Protein AF-A0ABD1VWU5-F1 (afdb_monomer_lite)

pLDDT: mean 70.38, std 20.65, range [27.64, 91.94]

Organism: NCBI:txid126358

Secondary structure (DSSP, 8-state):
--HHHHHHHHHHHHHHHHHHHHHHTT-HHHHHHHHHHHHTSTTHHHH--HHHHHHHHHHHHHTT-HHHHHHHHHHHHHTT----HHHHHHHHHHHHHTT-HHHHHHHHHHHHHTTPPPP--EEETTEEE-------------SSHHHHHTTSTTS---

Sequence (158 aa):
MGSSELSIETICFDVLGIIKALRYYKKCDLALNVFEWIRNRPDSDKLVNRSAVAVIISMLGKEGQVSAAASFFHNLHNDGFGIDVYAYTSLITVFASNKRYREAVMVFKKIEEEGCKPTLISINGEGLVADCDGFSTTSVGTSTTWCRRHLVLHGGGG

Foldseek 3Di:
DPPVLVVLVVLLVVLLVVLVVCLVVLVLVVLVVSLVVLCPDPCNLSNNDLVSLLSSLLSCLVVVVLVVSVVSVVVCVVVVRPHALSNLLSNLQSCLLNVVNVVSVVSCVVCVVVVHDRQQWDRDNPHTDRDDDDDDDDDDDDRCCVVVVVVVPPPDDD

Radius of gyration: 17.81 Å; chains: 1; bounding box: 54×35×48 Å

Structure (mmCIF, N/CA/C/O backbone):
data_AF-A0ABD1VWU5-F1
#
_entry.id   AF-A0ABD1VWU5-F1
#
loop_
_atom_site.group_PDB
_atom_site.id
_atom_site.type_symbol
_atom_site.label_atom_id
_atom_site.label_alt_id
_atom_site.label_comp_id
_atom_site.label_asym_id
_atom_site.label_entity_id
_atom_site.label_seq_id
_atom_site.pdbx_PDB_ins_code
_atom_site.Cartn_x
_atom_site.Cartn_y
_atom_site.Cartn_z
_atom_site.occupancy
_atom_site.B_iso_or_equiv
_atom_site.auth_seq_id
_atom_site.auth_comp_id
_atom_site.auth_asym_id
_atom_site.auth_atom_id
_atom_site.pdbx_PDB_model_num
ATOM 1 N N . MET A 1 1 ? 20.532 -10.572 -24.731 1.00 48.84 1 MET A N 1
ATOM 2 C CA . MET A 1 1 ? 19.402 -10.379 -23.797 1.00 48.84 1 MET A CA 1
ATOM 3 C C . MET A 1 1 ? 19.775 -9.700 -22.466 1.00 48.84 1 MET A C 1
ATOM 5 O O . MET A 1 1 ? 18.870 -9.492 -21.685 1.00 48.84 1 MET A O 1
ATOM 9 N N . GLY A 1 2 ? 21.025 -9.276 -22.197 1.00 57.09 2 GLY A N 1
ATOM 10 C CA . GLY A 1 2 ? 21.420 -8.849 -20.835 1.00 57.09 2 GLY A CA 1
ATOM 11 C C . GLY A 1 2 ? 21.375 -7.350 -20.486 1.00 57.09 2 GLY A C 1
ATOM 12 O O . GLY A 1 2 ? 21.323 -7.013 -19.312 1.00 57.09 2 GLY A O 1
ATOM 13 N N . SER A 1 3 ? 21.396 -6.427 -21.450 1.00 59.91 3 SER A N 1
ATOM 14 C CA . SER A 1 3 ? 21.554 -4.986 -21.159 1.00 59.91 3 SER A CA 1
ATOM 15 C C . SER A 1 3 ? 20.243 -4.260 -20.829 1.00 59.91 3 SER A C 1
ATOM 17 O O . SER A 1 3 ? 20.237 -3.350 -20.004 1.00 59.91 3 SER A O 1
ATOM 19 N N . SER A 1 4 ? 19.124 -4.667 -21.432 1.00 61.12 4 SER A N 1
ATOM 20 C CA . SER A 1 4 ? 17.801 -4.089 -21.161 1.00 61.12 4 SER A CA 1
ATOM 21 C C . SER A 1 4 ? 17.212 -4.550 -19.823 1.00 61.12 4 SER A C 1
ATOM 23 O O . SER A 1 4 ? 16.567 -3.756 -19.150 1.00 61.12 4 SER A O 1
ATOM 25 N N . GLU A 1 5 ? 17.465 -5.791 -19.395 1.00 61.22 5 GLU A N 1
ATOM 26 C CA . GLU A 1 5 ? 17.004 -6.302 -18.089 1.00 61.22 5 GLU A CA 1
ATOM 27 C C . GLU A 1 5 ? 17.762 -5.670 -16.917 1.00 61.22 5 GLU A C 1
ATOM 29 O O . GLU A 1 5 ? 17.133 -5.245 -15.951 1.00 61.22 5 GLU A O 1
ATOM 34 N N . LEU A 1 6 ? 19.083 -5.482 -17.046 1.00 60.78 6 LEU A N 1
ATOM 35 C CA . LEU A 1 6 ? 19.889 -4.791 -16.032 1.00 60.78 6 LEU A CA 1
ATOM 36 C C . LEU A 1 6 ? 19.427 -3.333 -15.829 1.00 60.78 6 LEU A C 1
ATOM 38 O O . LEU A 1 6 ? 19.416 -2.815 -14.711 1.00 60.78 6 LEU A O 1
ATOM 42 N N . SER A 1 7 ? 18.996 -2.670 -16.911 1.00 68.19 7 SER A N 1
ATOM 43 C CA . SER A 1 7 ? 18.444 -1.312 -16.842 1.00 68.19 7 SER A CA 1
ATOM 44 C C . SER A 1 7 ? 17.097 -1.272 -16.115 1.00 68.19 7 SER A C 1
ATOM 46 O O . SER A 1 7 ? 16.822 -0.294 -15.426 1.00 68.19 7 SER A O 1
ATOM 48 N N . ILE A 1 8 ? 16.264 -2.305 -16.257 1.00 71.69 8 ILE A N 1
ATOM 49 C CA . ILE A 1 8 ? 14.941 -2.393 -15.623 1.00 71.69 8 ILE A CA 1
ATOM 50 C C . ILE A 1 8 ? 15.083 -2.616 -14.113 1.00 71.69 8 ILE A C 1
ATOM 52 O O . ILE A 1 8 ? 14.462 -1.890 -13.340 1.00 71.69 8 ILE A O 1
ATOM 56 N N . GLU A 1 9 ? 15.946 -3.542 -13.681 1.00 69.62 9 GLU A N 1
ATOM 57 C CA . GLU A 1 9 ? 16.202 -3.768 -12.249 1.00 69.62 9 GLU A CA 1
ATOM 58 C C . GLU A 1 9 ? 16.741 -2.508 -11.561 1.00 69.62 9 GLU A C 1
ATOM 60 O O . GLU A 1 9 ? 16.266 -2.139 -10.486 1.00 69.62 9 GLU A O 1
ATOM 65 N N . THR A 1 10 ? 17.667 -1.796 -12.213 1.00 75.94 10 THR A N 1
ATOM 66 C CA . THR A 1 10 ? 18.203 -0.523 -11.700 1.00 75.94 10 THR A CA 1
ATOM 67 C C . THR A 1 10 ? 17.086 0.510 -11.501 1.00 75.94 10 THR A C 1
ATOM 69 O O . THR A 1 10 ? 16.961 1.084 -10.419 1.00 75.94 10 THR A O 1
ATOM 72 N N . ILE A 1 11 ? 16.195 0.667 -12.491 1.00 78.38 11 ILE A N 1
ATOM 73 C CA . ILE A 1 11 ? 15.048 1.583 -12.402 1.00 78.38 11 ILE A CA 1
ATOM 74 C C . ILE A 1 11 ? 14.104 1.185 -11.253 1.00 78.38 11 ILE A C 1
ATOM 76 O O . ILE A 1 11 ? 13.630 2.062 -10.530 1.00 78.38 11 ILE A O 1
ATOM 80 N N . CYS A 1 12 ? 13.845 -0.109 -11.029 1.00 78.75 12 CYS A N 1
ATOM 81 C CA . CYS A 1 12 ? 13.016 -0.570 -9.909 1.00 78.75 12 CYS A CA 1
ATOM 82 C C . CYS A 1 12 ? 13.582 -0.168 -8.541 1.00 78.75 12 CYS A C 1
ATOM 84 O O . CYS A 1 12 ? 12.816 0.235 -7.658 1.00 78.75 12 CYS A O 1
ATOM 86 N N . PHE A 1 13 ? 14.898 -0.295 -8.344 1.00 82.62 13 PHE A N 1
ATOM 87 C CA . PHE A 1 13 ? 15.548 0.076 -7.085 1.00 82.62 13 PHE A CA 1
ATOM 88 C C . PHE A 1 13 ? 15.517 1.586 -6.855 1.00 82.62 13 PHE A C 1
ATOM 90 O O . PHE A 1 13 ? 15.162 2.016 -5.753 1.00 82.62 13 PHE A O 1
ATOM 97 N N . ASP A 1 14 ? 15.806 2.377 -7.890 1.00 86.75 14 ASP A N 1
ATOM 98 C CA . ASP A 1 14 ? 15.763 3.840 -7.824 1.00 86.75 14 ASP A CA 1
ATOM 99 C C . ASP A 1 14 ? 14.360 4.335 -7.474 1.00 86.75 14 ASP A C 1
ATOM 101 O O . ASP A 1 14 ? 14.171 5.118 -6.541 1.00 86.75 14 ASP A O 1
ATOM 105 N N . VAL A 1 15 ? 13.345 3.801 -8.155 1.00 85.44 15 VAL A N 1
ATOM 106 C CA . VAL A 1 15 ? 11.935 4.071 -7.866 1.00 85.44 15 VAL A CA 1
ATOM 107 C C . VAL A 1 15 ? 11.594 3.730 -6.424 1.00 85.44 15 VAL A C 1
ATOM 109 O O . VAL A 1 15 ? 10.971 4.533 -5.728 1.00 85.44 15 VAL A O 1
ATOM 112 N N . LEU A 1 16 ? 11.956 2.529 -5.967 1.00 85.62 16 LEU A N 1
ATOM 113 C CA . LEU A 1 16 ? 11.645 2.097 -4.611 1.00 85.62 16 LEU A CA 1
ATOM 114 C C . LEU A 1 16 ? 12.308 3.033 -3.593 1.00 85.62 16 LEU A C 1
ATOM 116 O O . LEU A 1 16 ? 11.683 3.388 -2.593 1.00 85.62 16 LEU A O 1
ATOM 120 N N . GLY A 1 17 ? 13.546 3.457 -3.858 1.00 87.25 17 GLY A N 1
ATOM 121 C CA . GLY A 1 17 ? 14.261 4.465 -3.082 1.00 87.25 17 GLY A CA 1
ATOM 122 C C . GLY A 1 17 ? 13.511 5.796 -3.033 1.00 87.25 17 GLY A C 1
ATOM 123 O O . GLY A 1 17 ? 13.250 6.307 -1.943 1.00 87.25 17 GLY A O 1
ATOM 124 N N . ILE A 1 18 ? 13.077 6.308 -4.188 1.00 90.25 18 ILE A N 1
ATOM 125 C CA . ILE A 1 18 ? 12.295 7.546 -4.305 1.00 90.25 18 ILE A CA 1
ATOM 126 C C . ILE A 1 18 ? 10.984 7.433 -3.521 1.00 90.25 18 ILE A C 1
ATOM 128 O O . ILE A 1 18 ? 10.688 8.29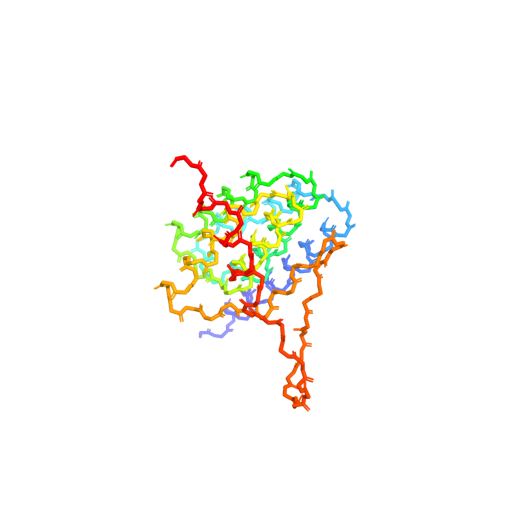7 -2.702 1.00 90.25 18 ILE A O 1
ATOM 132 N N . ILE A 1 19 ? 10.219 6.352 -3.686 1.00 89.19 19 ILE A N 1
ATOM 133 C CA . ILE A 1 19 ? 8.948 6.138 -2.976 1.00 89.19 19 ILE A CA 1
ATOM 134 C C . ILE A 1 19 ? 9.178 6.046 -1.459 1.00 89.19 19 ILE A C 1
ATOM 136 O O . ILE A 1 19 ? 8.436 6.644 -0.674 1.00 89.19 19 ILE A O 1
ATOM 140 N N . LYS A 1 20 ? 10.232 5.349 -1.013 1.00 87.12 20 LYS A N 1
ATOM 141 C CA . LYS A 1 20 ? 10.607 5.285 0.410 1.00 87.12 20 LYS A CA 1
ATOM 142 C C . LYS A 1 20 ? 11.010 6.655 0.964 1.00 87.12 20 LYS A C 1
ATOM 144 O O . LYS A 1 20 ? 10.673 6.938 2.115 1.00 87.12 20 LYS A O 1
ATOM 149 N N . ALA A 1 21 ? 11.696 7.483 0.178 1.00 90.44 21 ALA A N 1
ATOM 150 C CA . ALA A 1 21 ? 12.049 8.848 0.554 1.00 90.44 21 ALA A CA 1
ATOM 151 C C . ALA A 1 21 ? 10.802 9.743 0.620 1.00 90.44 21 ALA A C 1
ATOM 153 O O . ALA A 1 21 ? 10.581 10.417 1.621 1.00 90.44 21 ALA A O 1
ATOM 154 N N . LEU A 1 22 ? 9.924 9.694 -0.384 1.00 90.06 22 LEU A N 1
ATOM 155 C CA . LEU A 1 22 ? 8.671 10.457 -0.408 1.00 90.06 22 LEU A CA 1
ATOM 156 C C . LEU A 1 22 ? 7.761 10.106 0.772 1.00 90.06 22 LEU A C 1
ATOM 158 O O . LEU A 1 22 ? 7.173 11.006 1.372 1.00 90.06 22 LEU A O 1
ATOM 162 N N . ARG A 1 23 ? 7.739 8.833 1.186 1.00 86.38 23 ARG A N 1
ATOM 163 C CA . ARG A 1 23 ? 7.115 8.400 2.444 1.00 86.38 23 ARG A CA 1
ATOM 164 C C . ARG A 1 23 ? 7.678 9.117 3.659 1.00 86.38 23 ARG A C 1
ATOM 166 O O . ARG A 1 23 ? 6.910 9.540 4.517 1.00 86.38 23 ARG A O 1
ATOM 173 N N . TYR A 1 24 ? 9.000 9.215 3.761 1.00 87.25 24 TYR A N 1
ATOM 174 C CA . TYR A 1 24 ? 9.653 9.883 4.886 1.00 87.25 24 TYR A CA 1
ATOM 175 C C . TYR A 1 24 ? 9.280 11.371 4.944 1.00 87.25 24 TYR A C 1
ATOM 177 O O . TYR A 1 24 ? 8.980 11.894 6.014 1.00 87.25 24 TYR A O 1
ATOM 185 N N . TYR A 1 25 ? 9.191 12.024 3.783 1.00 89.94 25 TYR A N 1
ATOM 186 C CA . TYR A 1 25 ? 8.778 13.424 3.662 1.00 89.94 25 TYR A CA 1
ATOM 187 C C . TYR A 1 25 ? 7.257 13.643 3.635 1.00 89.94 25 TYR A C 1
ATOM 189 O O . TYR A 1 25 ? 6.832 14.783 3.454 1.00 89.94 25 TYR A O 1
ATOM 197 N N . LYS A 1 26 ? 6.441 12.590 3.812 1.00 86.56 26 LYS A N 1
ATOM 198 C CA . LYS A 1 26 ? 4.965 12.639 3.769 1.00 86.56 26 LYS A CA 1
ATOM 199 C C . LYS A 1 26 ? 4.413 13.315 2.504 1.00 86.56 26 LYS A C 1
ATOM 201 O O . LYS A 1 26 ? 3.456 14.076 2.557 1.00 86.56 26 LYS A O 1
ATOM 206 N N . LYS A 1 27 ? 5.049 13.072 1.356 1.00 88.38 27 LYS A N 1
ATOM 207 C CA . LYS A 1 27 ? 4.597 13.577 0.051 1.00 88.38 27 LYS A CA 1
ATOM 208 C C . LYS A 1 27 ? 3.859 12.474 -0.707 1.00 88.38 27 LYS A C 1
ATOM 210 O O . LYS A 1 27 ? 4.369 11.967 -1.707 1.00 88.38 27 LYS A O 1
ATOM 215 N N . CYS A 1 28 ? 2.691 12.073 -0.206 1.00 86.12 28 CYS A N 1
ATOM 216 C CA . CYS A 1 28 ? 1.956 10.921 -0.738 1.00 86.12 28 CYS A CA 1
ATOM 217 C C . CYS A 1 28 ? 1.453 11.130 -2.169 1.00 86.12 28 CYS A C 1
ATOM 219 O O . CYS A 1 28 ? 1.584 10.213 -2.976 1.00 86.12 28 CYS A O 1
ATOM 221 N N . ASP A 1 29 ? 1.015 12.340 -2.527 1.00 87.81 29 ASP A N 1
ATOM 222 C CA . ASP A 1 29 ? 0.603 12.661 -3.903 1.00 87.81 29 ASP A CA 1
ATOM 223 C C . ASP A 1 29 ? 1.743 12.439 -4.904 1.00 87.81 29 ASP A C 1
ATOM 225 O O . ASP A 1 29 ? 1.565 11.840 -5.960 1.00 87.81 29 ASP A O 1
ATOM 229 N N . LEU A 1 30 ? 2.964 12.855 -4.546 1.00 89.81 30 LEU A N 1
ATOM 230 C CA . LEU A 1 30 ? 4.133 12.626 -5.395 1.00 89.81 30 LEU A CA 1
ATOM 231 C C . LEU A 1 30 ? 4.481 11.141 -5.490 1.00 89.81 30 LEU A C 1
ATOM 233 O O . LEU A 1 30 ? 4.896 10.687 -6.552 1.00 89.81 30 LEU A O 1
ATOM 237 N N . ALA A 1 31 ? 4.327 10.380 -4.403 1.00 89.00 31 ALA A N 1
ATOM 238 C CA . ALA A 1 31 ? 4.588 8.944 -4.426 1.00 89.00 31 ALA A CA 1
ATOM 239 C C . ALA A 1 31 ? 3.602 8.206 -5.342 1.00 89.00 31 ALA A C 1
ATOM 241 O O . ALA A 1 31 ? 4.013 7.300 -6.067 1.00 89.00 31 ALA A O 1
ATOM 242 N N . LEU A 1 32 ? 2.334 8.628 -5.351 1.00 88.69 32 LEU A N 1
ATOM 243 C CA . LEU A 1 32 ? 1.324 8.135 -6.284 1.00 88.69 32 LEU A CA 1
ATOM 244 C C . LEU A 1 32 ? 1.662 8.511 -7.727 1.00 88.69 32 LEU A C 1
ATOM 246 O O . LEU A 1 32 ? 1.684 7.627 -8.574 1.00 88.69 32 LEU A O 1
ATOM 250 N N . ASN A 1 33 ? 2.041 9.763 -7.995 1.00 90.69 33 ASN A N 1
ATOM 251 C CA . ASN A 1 33 ? 2.430 10.191 -9.343 1.00 90.69 33 ASN A CA 1
ATOM 252 C C . ASN A 1 33 ? 3.631 9.397 -9.881 1.00 90.69 33 ASN A C 1
ATOM 254 O O . ASN A 1 33 ? 3.646 9.000 -11.045 1.00 90.69 33 ASN A O 1
ATOM 258 N N . VAL A 1 34 ? 4.641 9.138 -9.040 1.00 89.44 34 VAL A N 1
ATOM 259 C CA . VAL A 1 34 ? 5.793 8.296 -9.411 1.00 89.44 34 VAL A CA 1
ATOM 260 C C . VAL A 1 34 ? 5.336 6.873 -9.724 1.00 89.44 34 VAL A C 1
ATOM 262 O O . VAL A 1 34 ? 5.797 6.279 -10.695 1.00 89.44 34 VAL A O 1
ATOM 265 N N . PHE A 1 35 ? 4.417 6.326 -8.931 1.00 87.31 35 PHE A N 1
ATOM 266 C CA . PHE A 1 35 ? 3.880 4.993 -9.165 1.00 87.31 35 PHE A CA 1
ATOM 267 C C . PHE A 1 35 ? 3.063 4.906 -10.462 1.00 87.31 35 PHE A C 1
ATOM 269 O O . PHE A 1 35 ? 3.269 3.991 -11.259 1.00 87.31 35 PHE A O 1
ATOM 276 N N . GLU A 1 36 ? 2.178 5.869 -10.711 1.00 86.88 36 GLU A N 1
ATOM 277 C CA . GLU A 1 36 ? 1.390 5.954 -11.944 1.00 86.88 36 GLU A CA 1
ATOM 278 C C . GLU A 1 36 ? 2.279 6.118 -13.176 1.00 86.88 36 GLU A C 1
ATOM 280 O O . GLU A 1 36 ? 2.049 5.470 -14.198 1.00 86.88 36 GLU A O 1
ATOM 285 N N . TRP A 1 37 ? 3.343 6.918 -13.072 1.00 86.50 37 TRP A N 1
ATOM 286 C CA . TRP A 1 37 ? 4.320 7.072 -14.146 1.00 86.50 37 TRP A CA 1
ATOM 287 C C . TRP A 1 37 ? 4.939 5.731 -14.559 1.00 86.50 37 TRP A C 1
ATOM 289 O O . TRP A 1 37 ? 5.111 5.476 -15.748 1.00 86.50 37 TRP A O 1
ATOM 299 N N . ILE A 1 38 ? 5.220 4.848 -13.600 1.00 85.56 38 ILE A N 1
ATOM 300 C CA . ILE A 1 38 ? 5.786 3.515 -13.866 1.00 85.56 38 ILE A CA 1
ATOM 301 C C . ILE A 1 38 ? 4.734 2.574 -14.421 1.00 85.56 38 ILE A C 1
ATOM 303 O O . ILE A 1 38 ? 5.004 1.827 -15.359 1.00 85.56 38 ILE A O 1
ATOM 307 N N . ARG A 1 39 ? 3.529 2.625 -13.855 1.00 82.06 39 ARG A N 1
ATOM 308 C CA . ARG A 1 39 ? 2.389 1.822 -14.291 1.00 82.06 39 ARG A CA 1
ATOM 309 C C . ARG A 1 39 ? 2.036 2.081 -15.759 1.00 82.06 39 ARG A C 1
ATOM 311 O O . ARG A 1 39 ? 1.665 1.148 -16.461 1.00 82.06 39 ARG A O 1
ATOM 318 N N . ASN A 1 40 ? 2.201 3.316 -16.228 1.00 85.06 40 ASN A N 1
ATOM 319 C CA . ASN A 1 40 ? 1.930 3.706 -17.613 1.00 85.06 40 ASN A CA 1
ATOM 320 C C . ASN A 1 40 ? 3.046 3.326 -18.605 1.00 85.06 40 ASN A C 1
ATOM 322 O O . ASN A 1 40 ? 2.923 3.614 -19.797 1.00 85.06 40 ASN A O 1
ATOM 326 N N . ARG A 1 41 ? 4.139 2.690 -18.157 1.00 82.81 41 ARG A N 1
ATOM 327 C CA . ARG A 1 41 ? 5.188 2.184 -19.057 1.00 82.81 41 ARG A CA 1
ATOM 328 C C . ARG A 1 41 ? 4.777 0.832 -19.658 1.00 82.81 41 ARG A C 1
ATOM 330 O O . ARG A 1 41 ? 4.137 0.037 -18.973 1.00 82.81 41 ARG A O 1
ATOM 337 N N . PRO A 1 42 ? 5.166 0.533 -20.910 1.00 73.19 42 PRO A N 1
ATOM 338 C CA . PRO A 1 42 ? 4.827 -0.739 -21.559 1.00 73.19 42 PRO A CA 1
ATOM 339 C C . PRO A 1 42 ? 5.440 -1.965 -20.852 1.00 73.19 42 PRO A C 1
ATOM 341 O O . PRO A 1 42 ? 4.951 -3.079 -20.987 1.00 73.19 42 PRO A O 1
ATOM 344 N N . ASP A 1 43 ? 6.486 -1.742 -20.067 1.00 74.25 43 ASP A N 1
ATOM 345 C CA . ASP A 1 43 ? 7.255 -2.698 -19.273 1.00 74.25 43 ASP A CA 1
ATOM 346 C C . ASP A 1 43 ? 6.850 -2.692 -17.777 1.00 74.25 43 ASP A C 1
ATOM 348 O O . ASP A 1 43 ? 7.594 -3.160 -16.911 1.00 74.25 43 ASP A O 1
ATOM 352 N N . SER A 1 44 ? 5.651 -2.183 -17.460 1.00 74.12 44 SER A N 1
ATOM 353 C CA . SER A 1 44 ? 5.137 -2.015 -16.092 1.00 74.12 44 SER A CA 1
ATOM 354 C C . SER A 1 44 ? 5.053 -3.309 -15.281 1.00 74.12 44 SER A C 1
ATOM 356 O O . SER A 1 44 ? 5.358 -3.279 -14.092 1.00 74.12 44 SER A O 1
ATOM 358 N N . ASP A 1 45 ? 4.729 -4.445 -15.900 1.00 72.31 45 ASP A N 1
ATOM 359 C CA . ASP A 1 45 ? 4.661 -5.753 -15.225 1.00 72.31 45 ASP A CA 1
ATOM 360 C C . ASP A 1 45 ? 5.987 -6.129 -14.537 1.00 72.31 45 ASP A C 1
ATOM 362 O O . ASP A 1 45 ? 6.005 -6.620 -13.409 1.00 72.31 45 ASP A O 1
ATOM 366 N N . LYS A 1 46 ? 7.117 -5.783 -15.171 1.00 69.50 46 LYS A N 1
ATOM 367 C CA . LYS A 1 46 ? 8.462 -6.003 -14.620 1.00 69.50 46 LYS A CA 1
ATOM 368 C C . LYS A 1 46 ? 8.915 -4.881 -13.688 1.00 69.50 46 LYS A C 1
ATOM 370 O O . LYS A 1 46 ? 9.767 -5.107 -12.834 1.00 69.50 46 LYS A O 1
ATOM 375 N N . LEU A 1 47 ? 8.378 -3.672 -13.868 1.00 67.44 47 LEU A N 1
ATOM 376 C CA . LEU A 1 47 ? 8.820 -2.477 -13.150 1.00 67.44 47 LEU A CA 1
ATOM 377 C C . LEU A 1 47 ? 8.081 -2.235 -11.827 1.00 67.44 47 LEU A C 1
ATOM 379 O O . LEU A 1 47 ? 8.646 -1.627 -10.909 1.00 67.44 47 LEU A O 1
ATOM 383 N N . VAL A 1 48 ? 6.826 -2.680 -11.713 1.00 76.44 48 VAL A N 1
ATOM 384 C CA . VAL A 1 48 ? 6.011 -2.504 -10.506 1.00 76.44 48 VAL A CA 1
ATOM 385 C C . VAL A 1 48 ? 6.565 -3.380 -9.386 1.00 76.44 48 VAL A C 1
ATOM 387 O O . VAL A 1 48 ? 6.337 -4.583 -9.288 1.00 76.44 48 VAL A O 1
ATOM 390 N N . ASN A 1 49 ? 7.316 -2.740 -8.495 1.00 76.88 49 ASN A N 1
ATOM 391 C CA . ASN A 1 49 ? 7.932 -3.407 -7.363 1.00 76.88 49 ASN A CA 1
ATOM 392 C C . ASN A 1 49 ? 6.888 -3.696 -6.265 1.00 76.88 49 ASN A C 1
ATOM 394 O O . ASN A 1 49 ? 6.270 -2.779 -5.716 1.00 76.88 49 ASN A O 1
ATOM 398 N N . ARG A 1 50 ? 6.741 -4.969 -5.879 1.00 77.50 50 ARG A N 1
ATOM 399 C CA . ARG A 1 50 ? 5.812 -5.422 -4.821 1.00 77.50 50 ARG A CA 1
ATOM 400 C C . ARG A 1 50 ? 5.993 -4.673 -3.497 1.00 77.50 50 ARG A C 1
ATOM 402 O O . ARG A 1 50 ? 5.017 -4.347 -2.821 1.00 77.50 50 ARG A O 1
ATOM 409 N N . SER A 1 51 ? 7.233 -4.346 -3.131 1.00 79.75 51 SER A N 1
ATOM 410 C CA . SER A 1 51 ? 7.523 -3.558 -1.932 1.00 79.75 51 SER A CA 1
ATOM 411 C C . SER A 1 51 ? 7.071 -2.103 -2.070 1.00 79.75 51 SER A C 1
ATOM 413 O O . SER A 1 51 ? 6.627 -1.524 -1.083 1.00 79.75 51 SER A O 1
ATOM 415 N N . ALA A 1 52 ? 7.137 -1.502 -3.262 1.00 83.56 52 ALA A N 1
ATOM 416 C CA . ALA A 1 52 ? 6.658 -0.134 -3.481 1.00 83.56 52 ALA A CA 1
ATOM 417 C C . ALA A 1 52 ? 5.144 -0.021 -3.238 1.00 83.56 52 ALA A C 1
ATOM 419 O O . ALA A 1 52 ? 4.697 0.916 -2.577 1.00 83.56 52 ALA A O 1
ATOM 420 N N . VAL A 1 53 ? 4.373 -1.021 -3.675 1.00 86.19 53 VAL A N 1
ATOM 421 C CA . VAL A 1 53 ? 2.923 -1.114 -3.432 1.00 86.19 53 VAL A CA 1
ATOM 422 C C . VAL A 1 53 ? 2.610 -1.116 -1.933 1.00 86.19 53 VAL A C 1
ATOM 424 O O . VAL A 1 53 ? 1.820 -0.300 -1.460 1.00 86.19 53 VAL A O 1
ATOM 427 N N . ALA A 1 54 ? 3.279 -1.978 -1.160 1.00 86.12 54 ALA A N 1
ATOM 428 C CA . ALA A 1 54 ? 3.115 -2.040 0.294 1.00 86.12 54 ALA A CA 1
ATOM 429 C C . ALA A 1 54 ? 3.460 -0.702 0.982 1.00 86.12 54 ALA A C 1
ATOM 431 O O . ALA A 1 54 ? 2.770 -0.261 1.909 1.00 86.12 54 ALA A O 1
ATOM 432 N N . VAL A 1 55 ? 4.508 -0.024 0.499 1.00 87.62 55 VAL A N 1
ATOM 433 C CA . VAL A 1 55 ? 4.942 1.288 0.997 1.00 87.62 55 VAL A CA 1
ATOM 434 C C . VAL A 1 55 ? 3.880 2.363 0.737 1.00 87.62 55 VAL A C 1
ATOM 436 O O . VAL A 1 55 ? 3.599 3.140 1.650 1.00 87.62 55 VAL A O 1
ATOM 439 N N . ILE A 1 56 ? 3.261 2.385 -0.448 1.00 90.00 56 ILE A N 1
ATOM 440 C CA . ILE A 1 56 ? 2.189 3.331 -0.811 1.00 90.00 56 ILE A CA 1
ATOM 441 C C . ILE A 1 56 ? 0.919 3.088 0.005 1.00 90.00 56 ILE A C 1
ATOM 443 O O . ILE A 1 56 ? 0.371 4.029 0.573 1.00 90.00 56 ILE A O 1
ATOM 447 N N . ILE A 1 57 ? 0.489 1.833 0.154 1.00 90.12 57 ILE A N 1
ATOM 448 C CA . ILE A 1 57 ? -0.673 1.483 0.990 1.00 90.12 57 ILE A CA 1
ATOM 449 C C . ILE A 1 57 ? -0.455 1.962 2.429 1.00 90.12 57 ILE A C 1
ATOM 451 O O . ILE A 1 57 ? -1.310 2.630 3.010 1.00 90.12 57 ILE A O 1
ATOM 455 N N . SER A 1 58 ? 0.724 1.673 2.986 1.00 86.81 58 SER A N 1
ATOM 456 C CA . SER A 1 58 ? 1.088 2.090 4.342 1.00 86.81 58 SER A CA 1
ATOM 457 C C . SER A 1 58 ? 1.132 3.613 4.498 1.00 86.81 58 SER A C 1
ATOM 459 O O . SER A 1 58 ? 0.766 4.129 5.552 1.00 86.81 58 SER A O 1
ATOM 461 N N . MET A 1 59 ? 1.596 4.333 3.473 1.00 89.25 59 MET A N 1
ATOM 462 C CA . MET A 1 59 ? 1.586 5.796 3.429 1.00 89.25 59 MET A CA 1
ATOM 463 C C . MET A 1 59 ? 0.165 6.354 3.514 1.00 89.25 59 MET A C 1
ATOM 465 O O . MET A 1 59 ? -0.140 7.091 4.449 1.00 89.25 59 MET A O 1
ATOM 469 N N . LEU A 1 60 ? -0.712 5.930 2.600 1.00 88.56 60 LEU A N 1
ATOM 470 C CA . LEU A 1 60 ? -2.106 6.377 2.535 1.00 88.56 60 LEU A CA 1
ATOM 471 C C . LEU A 1 60 ? -2.851 6.098 3.843 1.00 88.56 60 LEU A C 1
ATOM 473 O O . LEU A 1 60 ? -3.570 6.950 4.361 1.00 88.56 60 LEU A O 1
ATOM 477 N N . GLY A 1 61 ? -2.630 4.923 4.432 1.00 86.94 61 GLY A N 1
ATOM 478 C CA . GLY A 1 61 ? -3.250 4.573 5.703 1.00 86.94 61 GLY A CA 1
ATOM 479 C C . GLY A 1 61 ? -2.788 5.415 6.891 1.00 86.94 61 GLY A C 1
ATOM 480 O O . GLY A 1 61 ? -3.596 5.692 7.776 1.00 86.94 61 GLY A O 1
ATOM 481 N N . LYS A 1 62 ? -1.519 5.849 6.918 1.00 83.25 62 LYS A N 1
ATOM 482 C CA . LYS A 1 62 ? -0.989 6.745 7.964 1.00 83.25 62 LYS A CA 1
ATOM 483 C C . LYS A 1 62 ? -1.540 8.165 7.864 1.00 83.25 62 LYS A C 1
ATOM 485 O O . LYS A 1 62 ? -1.595 8.857 8.874 1.00 83.25 62 LYS A O 1
ATOM 490 N N . GLU A 1 63 ? -1.956 8.585 6.676 1.00 85.75 63 GLU A N 1
ATOM 491 C CA . GLU A 1 63 ? -2.649 9.859 6.458 1.00 85.75 63 GLU A CA 1
ATOM 492 C C . GLU A 1 63 ? -4.162 9.768 6.710 1.00 85.75 63 GLU A C 1
ATOM 494 O O . GLU A 1 63 ? -4.882 10.741 6.512 1.00 85.75 63 GLU A O 1
ATOM 499 N N . GLY A 1 64 ? -4.668 8.604 7.135 1.00 84.38 64 GLY A N 1
ATOM 500 C CA . GLY A 1 64 ? -6.100 8.371 7.330 1.00 84.38 64 GLY A CA 1
ATOM 501 C C . GLY A 1 64 ? -6.876 8.180 6.023 1.00 84.38 64 GLY A C 1
ATOM 502 O O . GLY A 1 64 ? -8.093 7.991 6.048 1.00 84.38 64 GLY A O 1
ATOM 503 N N . GLN A 1 65 ? -6.194 8.150 4.874 1.00 88.25 65 GLN A N 1
ATOM 504 C CA . GLN A 1 65 ? -6.782 7.936 3.550 1.00 88.25 65 GLN A CA 1
ATOM 505 C C . GLN A 1 65 ? -7.066 6.446 3.292 1.00 88.25 65 GLN A C 1
ATOM 507 O O . GLN A 1 65 ? -6.649 5.858 2.293 1.00 88.25 65 GLN A O 1
ATOM 512 N N . VAL A 1 66 ? -7.784 5.796 4.209 1.00 90.19 66 VAL A N 1
ATOM 513 C CA . VAL A 1 66 ? -7.983 4.337 4.195 1.00 90.19 66 VAL A CA 1
ATOM 514 C C . VAL A 1 66 ? -8.738 3.865 2.958 1.00 90.19 66 VAL A C 1
ATOM 516 O O . VAL A 1 66 ? -8.398 2.839 2.375 1.00 90.19 66 VAL A O 1
ATOM 519 N N . SER A 1 67 ? -9.751 4.618 2.530 1.00 90.69 67 SER A N 1
ATOM 520 C CA . SER A 1 67 ? -10.514 4.279 1.326 1.00 90.69 67 SER A CA 1
ATOM 521 C C . SER A 1 67 ? -9.654 4.386 0.064 1.00 90.69 67 SER A C 1
ATOM 523 O O . SER A 1 67 ? -9.757 3.524 -0.801 1.00 90.69 67 SER A O 1
ATOM 525 N N . ALA A 1 68 ? -8.750 5.371 -0.014 1.00 90.56 68 ALA A N 1
ATOM 526 C CA . ALA A 1 68 ? -7.800 5.478 -1.121 1.00 90.56 68 ALA A CA 1
ATOM 527 C C . ALA A 1 68 ? -6.812 4.301 -1.124 1.00 90.56 68 ALA A C 1
ATOM 529 O O . ALA A 1 68 ? -6.556 3.722 -2.176 1.00 90.56 68 ALA A O 1
ATOM 530 N N . ALA A 1 69 ? -6.322 3.889 0.052 1.00 90.81 69 ALA A N 1
ATOM 531 C CA . ALA A 1 69 ? -5.450 2.722 0.190 1.00 90.81 69 ALA A CA 1
ATOM 532 C C . ALA A 1 69 ? -6.126 1.427 -0.300 1.00 90.81 69 ALA A C 1
ATOM 534 O O . ALA A 1 69 ? -5.505 0.631 -1.006 1.00 90.81 69 ALA A O 1
ATOM 535 N N . ALA A 1 70 ? -7.405 1.236 0.037 1.00 90.81 70 ALA A N 1
ATOM 536 C CA . ALA A 1 70 ? -8.191 0.087 -0.403 1.00 90.81 70 ALA A CA 1
ATOM 537 C C . ALA A 1 70 ? -8.452 0.101 -1.917 1.00 90.81 70 ALA A C 1
ATOM 539 O O . ALA A 1 70 ? -8.247 -0.917 -2.577 1.00 90.81 70 ALA A O 1
ATOM 540 N N . SER A 1 71 ? -8.844 1.249 -2.481 1.00 91.94 71 SER A N 1
ATOM 541 C CA . SER A 1 71 ? -9.043 1.397 -3.928 1.00 91.94 71 SER A CA 1
ATOM 542 C C . SER A 1 71 ? -7.749 1.167 -4.706 1.00 91.94 71 SER A C 1
ATOM 544 O O . SER A 1 71 ? -7.751 0.451 -5.701 1.00 91.94 71 SER A O 1
ATOM 546 N N . PHE A 1 72 ? -6.628 1.711 -4.225 1.00 90.44 72 PHE A N 1
ATOM 547 C CA . PHE A 1 72 ? -5.312 1.503 -4.825 1.00 90.44 72 PHE A CA 1
ATOM 548 C C . PHE A 1 72 ? -4.936 0.017 -4.864 1.00 90.44 72 PHE A C 1
ATOM 550 O O . PHE A 1 72 ? -4.536 -0.497 -5.908 1.00 90.44 72 PHE A O 1
ATOM 557 N N . PHE A 1 73 ? -5.125 -0.693 -3.749 1.00 89.81 73 PHE A N 1
ATOM 558 C CA . PHE A 1 73 ? -4.898 -2.134 -3.681 1.00 89.81 73 PHE A CA 1
ATOM 559 C C . PHE A 1 73 ? -5.805 -2.912 -4.643 1.00 89.81 73 PHE A C 1
ATOM 561 O O . PHE A 1 73 ? -5.333 -3.794 -5.355 1.00 89.81 73 PHE A O 1
ATOM 568 N N . HIS A 1 74 ? -7.100 -2.591 -4.680 1.00 89.19 74 HIS A N 1
ATOM 569 C CA . HIS A 1 74 ? -8.054 -3.304 -5.525 1.00 89.19 74 HIS A CA 1
ATOM 570 C C . HIS A 1 74 ? -7.783 -3.093 -7.015 1.00 89.19 74 HIS A C 1
ATOM 572 O O . HIS A 1 74 ? -7.839 -4.055 -7.774 1.00 89.19 74 HIS A O 1
ATOM 578 N N . ASN A 1 75 ? -7.424 -1.871 -7.416 1.00 88.12 75 ASN A N 1
ATOM 579 C CA . ASN A 1 75 ? -7.025 -1.581 -8.790 1.00 88.12 75 ASN A CA 1
ATOM 580 C C . ASN A 1 75 ? -5.849 -2.471 -9.193 1.00 88.12 75 ASN A C 1
ATOM 582 O O . ASN A 1 75 ? -5.955 -3.195 -10.173 1.00 88.12 75 ASN A O 1
ATOM 586 N N . LEU A 1 76 ? -4.792 -2.518 -8.376 1.00 85.38 76 LEU A N 1
ATOM 587 C CA . LEU A 1 76 ? -3.632 -3.367 -8.656 1.00 85.38 76 LEU A CA 1
ATOM 588 C C . LEU A 1 76 ? -3.965 -4.857 -8.732 1.00 85.38 76 LEU A C 1
ATOM 590 O O . LEU A 1 76 ? -3.384 -5.563 -9.551 1.00 85.38 76 LEU A O 1
ATOM 594 N N . HIS A 1 77 ? -4.898 -5.325 -7.900 1.00 83.00 77 HIS A N 1
ATOM 595 C CA . HIS A 1 77 ? -5.354 -6.716 -7.921 1.00 83.00 77 HIS A CA 1
ATOM 596 C C . HIS A 1 77 ? -6.083 -7.022 -9.233 1.00 83.00 77 HIS A C 1
ATOM 598 O O . HIS A 1 77 ? -5.797 -8.026 -9.877 1.00 83.00 77 HIS A O 1
ATOM 604 N N . ASN A 1 78 ? -6.971 -6.119 -9.659 1.00 84.50 78 ASN A N 1
ATOM 605 C CA . ASN A 1 78 ? -7.755 -6.260 -10.887 1.00 84.50 78 ASN A CA 1
ATOM 606 C C . ASN A 1 78 ? -6.908 -6.139 -12.157 1.00 84.50 78 ASN A C 1
ATOM 608 O O . ASN A 1 78 ? -7.208 -6.791 -13.153 1.00 84.50 78 ASN A O 1
ATOM 612 N N . ASP A 1 79 ? -5.849 -5.331 -12.125 1.00 80.12 79 ASP A N 1
ATOM 613 C CA . ASP A 1 79 ? -4.906 -5.197 -13.238 1.00 80.12 79 ASP A CA 1
ATOM 614 C C . ASP A 1 79 ? -4.016 -6.441 -13.415 1.00 80.1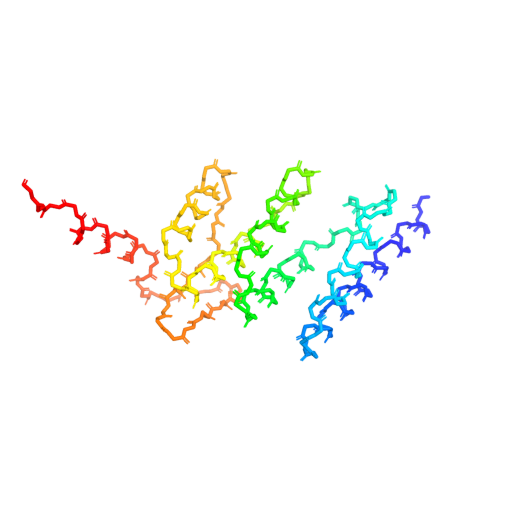2 79 ASP A C 1
ATOM 616 O O . ASP A 1 79 ? -3.222 -6.506 -14.350 1.00 80.12 79 ASP A O 1
ATOM 620 N N . GLY A 1 80 ? -4.125 -7.428 -12.518 1.00 74.69 80 GLY A N 1
ATOM 621 C CA . GLY A 1 80 ? -3.369 -8.675 -12.589 1.00 74.69 80 GLY A CA 1
ATOM 622 C C . GLY A 1 80 ? -1.932 -8.566 -12.081 1.00 74.69 80 GLY A C 1
ATOM 623 O O . GLY A 1 80 ? -1.164 -9.513 -12.253 1.00 74.69 80 GLY A O 1
ATOM 624 N N . PHE A 1 81 ? -1.554 -7.461 -11.424 1.00 73.94 81 PHE A N 1
ATOM 625 C CA . PHE A 1 81 ? -0.247 -7.389 -10.774 1.00 73.94 81 PHE A CA 1
ATOM 626 C C . PHE A 1 81 ? -0.178 -8.432 -9.657 1.00 73.94 81 PHE A C 1
ATOM 628 O O . PHE A 1 81 ? -1.099 -8.563 -8.850 1.00 73.94 81 PHE A O 1
ATOM 635 N N . GLY A 1 82 ? 0.941 -9.157 -9.579 1.00 67.81 82 GLY A N 1
ATOM 636 C CA . GLY A 1 82 ? 1.188 -10.148 -8.532 1.00 67.81 82 GLY A CA 1
ATOM 637 C C . GLY A 1 82 ? 1.290 -9.501 -7.149 1.00 67.81 82 GLY A C 1
ATOM 638 O O . GLY A 1 82 ? 2.389 -9.193 -6.682 1.00 67.81 82 GLY A O 1
ATOM 639 N N . ILE A 1 83 ? 0.143 -9.283 -6.505 1.00 75.00 83 ILE A N 1
ATOM 640 C CA . ILE A 1 83 ? 0.049 -8.763 -5.145 1.00 75.00 83 ILE A CA 1
ATOM 641 C C . ILE A 1 83 ? 0.625 -9.795 -4.178 1.00 75.00 83 ILE A C 1
ATOM 643 O O . ILE A 1 83 ? 0.197 -10.944 -4.130 1.00 75.00 83 ILE A O 1
ATOM 647 N N . ASP A 1 84 ? 1.601 -9.359 -3.388 1.00 74.25 84 ASP A N 1
ATOM 648 C CA . ASP A 1 84 ? 2.262 -10.193 -2.389 1.00 74.25 84 ASP A CA 1
ATOM 649 C C . ASP A 1 84 ? 1.523 -10.173 -1.042 1.00 74.25 84 ASP A C 1
ATOM 651 O O . ASP A 1 84 ? 0.790 -9.231 -0.714 1.00 74.25 84 ASP A O 1
ATOM 655 N N . VAL A 1 85 ? 1.836 -11.148 -0.192 1.00 77.56 85 VAL A N 1
ATOM 656 C CA . VAL A 1 85 ? 1.438 -11.216 1.217 1.00 77.56 85 VAL A CA 1
ATOM 657 C C . VAL A 1 85 ? 1.764 -9.915 1.952 1.00 77.56 85 VAL A C 1
ATOM 659 O O . VAL A 1 85 ? 0.986 -9.468 2.796 1.00 77.56 85 VAL A O 1
ATOM 662 N N . TYR A 1 86 ? 2.863 -9.242 1.597 1.00 79.06 86 TYR A N 1
ATOM 663 C CA . TYR A 1 86 ? 3.235 -7.945 2.169 1.00 79.06 86 TYR A CA 1
ATOM 664 C C . TYR A 1 86 ? 2.221 -6.829 1.884 1.00 79.06 86 TYR A C 1
ATOM 666 O O . TYR A 1 86 ? 1.962 -5.996 2.757 1.00 79.06 86 TYR A O 1
ATOM 674 N N . ALA A 1 87 ? 1.632 -6.792 0.688 1.00 82.94 87 ALA A N 1
ATOM 675 C CA . ALA A 1 87 ? 0.646 -5.777 0.323 1.00 82.94 87 ALA A CA 1
ATOM 676 C C . ALA A 1 87 ? -0.697 -6.040 1.020 1.00 82.94 87 ALA A C 1
ATOM 678 O O . ALA A 1 87 ? -1.281 -5.113 1.582 1.00 82.94 87 ALA A O 1
ATOM 679 N N . TYR A 1 88 ? -1.126 -7.305 1.088 1.00 85.19 88 TYR A N 1
ATOM 680 C CA . TYR A 1 88 ? -2.272 -7.724 1.900 1.00 85.19 88 TYR A CA 1
ATOM 681 C C . TYR A 1 88 ? -2.088 -7.367 3.378 1.00 85.19 88 TYR A C 1
ATOM 683 O O . TYR A 1 88 ? -2.952 -6.738 3.985 1.00 85.19 88 TYR A O 1
ATOM 691 N N . THR A 1 89 ? -0.927 -7.702 3.943 1.00 83.31 89 THR A N 1
ATOM 692 C CA . THR A 1 89 ? -0.571 -7.388 5.334 1.00 83.31 89 THR A CA 1
ATOM 693 C C . THR A 1 89 ? -0.591 -5.883 5.582 1.00 83.31 89 THR A C 1
ATOM 695 O O . THR A 1 89 ? -1.137 -5.425 6.588 1.00 83.31 89 THR A O 1
ATOM 698 N N . SER A 1 90 ? -0.059 -5.094 4.644 1.00 86.44 90 SER A N 1
ATOM 699 C CA . SER A 1 90 ? -0.104 -3.630 4.715 1.00 86.44 90 SER A CA 1
ATOM 700 C C . SER A 1 90 ? -1.545 -3.122 4.723 1.00 86.44 90 SER A C 1
ATOM 702 O O . SER A 1 90 ? -1.889 -2.292 5.558 1.00 86.44 90 SER A O 1
ATOM 704 N N . LEU A 1 91 ? -2.419 -3.653 3.866 1.00 88.88 91 LEU A N 1
ATOM 705 C CA . LEU A 1 91 ? -3.822 -3.246 3.823 1.00 88.88 91 LEU A CA 1
ATOM 706 C C . LEU A 1 91 ? -4.580 -3.622 5.110 1.00 88.88 91 LEU A C 1
ATOM 708 O O . LEU A 1 91 ? -5.294 -2.789 5.668 1.00 88.88 91 LEU A O 1
ATOM 712 N N . ILE A 1 92 ? -4.376 -4.837 5.629 1.00 85.88 92 ILE A N 1
ATOM 713 C CA . ILE A 1 92 ? -4.929 -5.285 6.920 1.00 85.88 92 ILE A CA 1
ATOM 714 C C . ILE A 1 92 ? -4.475 -4.347 8.043 1.00 85.88 92 ILE A C 1
ATOM 716 O O . ILE A 1 92 ? -5.294 -3.909 8.852 1.00 85.88 92 ILE A O 1
ATOM 720 N N . THR A 1 93 ? -3.188 -3.990 8.057 1.00 83.00 93 THR A N 1
ATOM 721 C CA . THR A 1 93 ? -2.602 -3.054 9.026 1.00 83.00 93 THR A CA 1
ATOM 722 C C . THR A 1 93 ? -3.282 -1.693 8.964 1.00 83.00 93 THR A C 1
ATOM 724 O O . THR A 1 93 ? -3.640 -1.137 10.000 1.00 83.00 93 THR A O 1
ATOM 727 N N . VAL A 1 94 ? -3.490 -1.168 7.755 1.00 88.12 94 VAL A N 1
ATOM 728 C CA . VAL A 1 94 ? -4.155 0.118 7.535 1.00 88.12 94 VAL A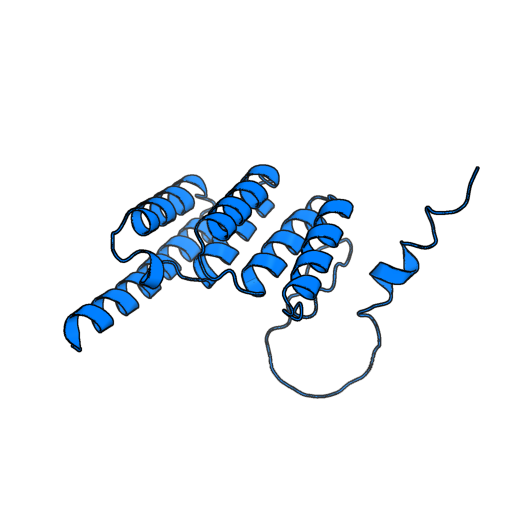 CA 1
ATOM 729 C C . VAL A 1 94 ? -5.598 0.096 8.041 1.00 88.12 94 VAL A C 1
ATOM 731 O O . VAL A 1 94 ? -6.016 1.030 8.724 1.00 88.12 94 VAL A O 1
ATOM 734 N N . PHE A 1 95 ? -6.359 -0.967 7.773 1.00 86.00 95 PHE A N 1
ATOM 735 C CA . PHE A 1 95 ? -7.715 -1.099 8.308 1.00 86.00 95 PHE A CA 1
ATOM 736 C C . PHE A 1 95 ? -7.725 -1.221 9.836 1.00 86.00 95 PHE A C 1
ATOM 738 O O . PHE A 1 95 ? -8.526 -0.562 10.502 1.00 86.00 95 PHE A O 1
ATOM 745 N N . ALA A 1 96 ? -6.826 -2.025 10.403 1.00 83.88 96 ALA A N 1
ATOM 746 C CA . ALA A 1 96 ? -6.742 -2.252 11.840 1.00 83.88 96 ALA A CA 1
ATOM 747 C C . ALA A 1 96 ? -6.370 -0.980 12.620 1.00 83.88 96 ALA A C 1
ATOM 749 O O . ALA A 1 96 ? -7.035 -0.653 13.605 1.00 83.88 96 ALA A O 1
ATOM 750 N N . SER A 1 97 ? -5.366 -0.228 12.157 1.00 82.94 97 SER A N 1
ATOM 751 C CA . SER A 1 97 ? -4.936 1.027 12.793 1.00 82.94 97 SER A CA 1
ATOM 752 C C . SER A 1 97 ? -5.996 2.128 12.716 1.00 82.94 97 SER A C 1
ATOM 754 O O . SER A 1 97 ? -6.054 2.995 13.584 1.00 82.94 97 SER A O 1
ATOM 756 N N . ASN A 1 98 ? -6.893 2.050 11.730 1.00 82.62 98 ASN A N 1
ATOM 757 C CA . ASN A 1 98 ? -8.019 2.964 11.558 1.00 82.62 98 ASN A CA 1
ATOM 758 C C . ASN A 1 98 ? -9.344 2.410 12.118 1.00 82.62 98 ASN A C 1
ATOM 760 O O . ASN A 1 98 ? -10.418 2.895 11.765 1.00 82.62 98 ASN A O 1
ATOM 764 N N . LYS A 1 99 ? -9.291 1.395 12.994 1.00 85.12 99 LYS A N 1
ATOM 765 C CA . LYS A 1 99 ? -10.454 0.790 13.678 1.00 85.12 99 LYS A CA 1
ATOM 766 C C . LYS A 1 99 ? -11.504 0.163 12.741 1.00 85.12 99 LYS A C 1
ATOM 768 O O . LYS A 1 99 ? -12.624 -0.130 13.157 1.00 85.12 99 LYS A O 1
ATOM 773 N N . ARG A 1 100 ? -11.150 -0.112 11.482 1.00 82.31 100 ARG A N 1
ATOM 774 C CA . ARG A 1 100 ? -11.995 -0.773 10.468 1.00 82.31 100 ARG A CA 1
ATOM 775 C C . ARG A 1 100 ? -11.830 -2.297 10.529 1.00 82.31 100 ARG A C 1
ATOM 777 O O . ARG A 1 100 ? -11.498 -2.959 9.549 1.00 82.31 100 ARG A O 1
ATOM 784 N N . TYR A 1 101 ? -12.062 -2.879 11.706 1.00 83.81 101 TYR A N 1
ATOM 785 C CA . TYR A 1 101 ? -11.742 -4.287 11.991 1.00 83.81 101 TYR A CA 1
ATOM 786 C C . TYR A 1 101 ? -12.493 -5.296 11.113 1.00 83.81 101 TYR A C 1
ATOM 788 O O . TYR A 1 101 ? -11.931 -6.323 10.744 1.00 83.81 101 TYR A O 1
ATOM 796 N N . ARG A 1 102 ? -13.751 -5.008 10.744 1.00 85.38 102 ARG A N 1
ATOM 797 C CA . ARG A 1 102 ? -14.536 -5.888 9.859 1.00 85.38 102 ARG A CA 1
ATOM 798 C C . ARG A 1 102 ? -13.851 -6.076 8.505 1.00 85.38 102 ARG A C 1
ATOM 800 O O . ARG A 1 102 ? -13.789 -7.190 8.003 1.00 85.38 102 ARG A O 1
ATOM 807 N N . GLU A 1 103 ? -13.297 -5.005 7.949 1.00 86.56 103 GLU A N 1
ATOM 808 C CA . GLU A 1 103 ? -12.613 -5.033 6.654 1.00 86.56 103 GLU A CA 1
ATOM 809 C C . GLU A 1 103 ? -11.246 -5.693 6.741 1.00 86.56 103 GLU A C 1
ATOM 811 O O . GLU A 1 103 ? -10.914 -6.503 5.879 1.00 86.56 103 GLU A O 1
ATOM 816 N N . ALA A 1 104 ? -10.510 -5.455 7.830 1.00 84.00 104 ALA A N 1
ATOM 817 C CA . ALA A 1 104 ? -9.270 -6.173 8.114 1.00 84.00 104 ALA A CA 1
ATOM 818 C C . ALA A 1 104 ? -9.485 -7.701 8.116 1.00 84.00 104 ALA A C 1
ATOM 820 O O . ALA A 1 104 ? -8.715 -8.434 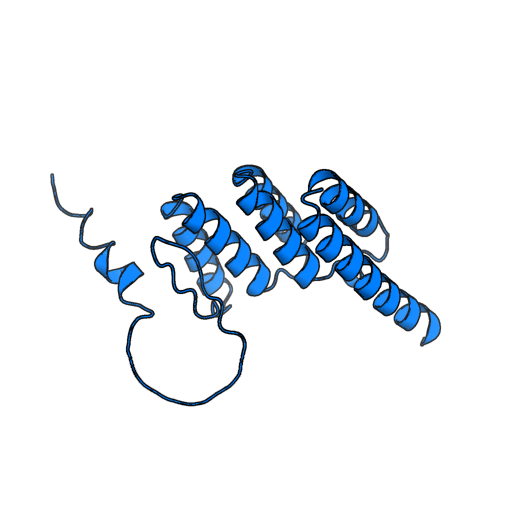7.501 1.00 84.00 104 ALA A O 1
ATOM 821 N N . VAL A 1 105 ? -10.566 -8.181 8.746 1.00 82.62 105 VAL A N 1
ATOM 822 C CA . VAL A 1 105 ? -10.912 -9.614 8.775 1.00 82.62 105 VAL A CA 1
ATOM 823 C C . VAL A 1 105 ? -11.326 -10.135 7.397 1.00 82.62 105 VAL A C 1
ATOM 825 O O . VAL A 1 105 ? -10.956 -11.251 7.044 1.00 82.62 105 VAL A O 1
ATOM 828 N N . MET A 1 106 ? -12.070 -9.358 6.603 1.00 86.50 106 MET A N 1
ATOM 829 C CA . MET A 1 106 ? -12.433 -9.765 5.237 1.00 86.50 106 MET A CA 1
ATOM 830 C C . MET A 1 106 ? -11.194 -9.931 4.352 1.00 86.50 106 MET A C 1
ATOM 832 O O .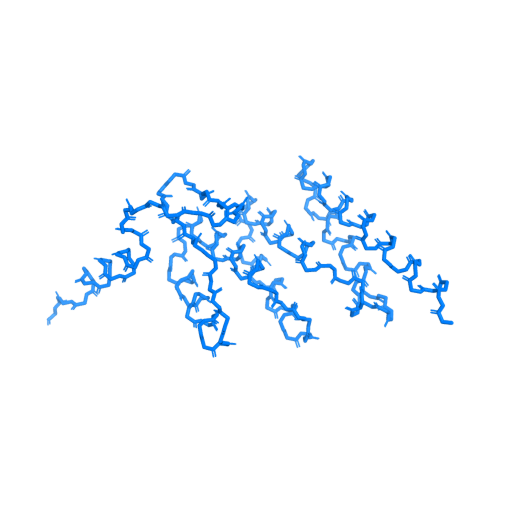 MET A 1 106 ? -11.078 -10.928 3.644 1.00 86.50 106 MET A O 1
ATOM 836 N N . VAL A 1 107 ? -10.242 -8.999 4.437 1.00 85.38 107 VAL A N 1
ATOM 837 C CA . VAL A 1 107 ? -8.978 -9.080 3.688 1.00 85.38 107 VAL A CA 1
ATOM 838 C C . VAL A 1 107 ? -8.135 -10.267 4.163 1.00 85.38 107 VAL A C 1
ATOM 840 O O . VAL A 1 107 ? -7.562 -10.974 3.340 1.00 85.38 107 VAL A O 1
ATOM 843 N N . PHE A 1 108 ? -8.103 -10.530 5.473 1.00 80.50 108 PHE A N 1
ATOM 844 C CA . PHE A 1 108 ? -7.424 -11.701 6.030 1.00 80.50 108 PHE A CA 1
ATOM 845 C C . PHE A 1 108 ? -8.029 -13.015 5.523 1.00 80.50 108 PHE A C 1
ATOM 847 O O . PHE A 1 108 ? -7.293 -13.899 5.123 1.00 80.50 108 PHE A O 1
ATOM 854 N N . LYS A 1 109 ? -9.357 -13.152 5.459 1.00 80.69 109 LYS A N 1
ATOM 855 C CA . LYS A 1 109 ? -9.974 -14.366 4.896 1.00 80.69 109 LYS A CA 1
ATOM 856 C C . LYS A 1 109 ? -9.641 -14.553 3.418 1.00 80.69 109 LYS A C 1
ATOM 858 O O . LYS A 1 109 ? -9.329 -15.661 3.000 1.00 80.69 109 LYS A O 1
ATOM 863 N N . LYS A 1 110 ? -9.641 -13.461 2.647 1.00 82.06 110 LYS A N 1
ATOM 864 C CA . LYS A 1 110 ? -9.303 -13.500 1.220 1.00 82.06 110 LYS A CA 1
ATOM 865 C C . LYS A 1 110 ? -7.883 -14.027 0.980 1.00 82.06 110 LYS A C 1
ATOM 867 O O . LYS A 1 110 ? -7.674 -14.786 0.043 1.00 82.06 110 LYS A O 1
ATOM 872 N N . ILE A 1 111 ? -6.919 -13.677 1.840 1.00 77.56 111 ILE A N 1
ATOM 873 C CA . ILE A 1 111 ? -5.544 -14.182 1.708 1.00 77.56 111 ILE A CA 1
ATOM 874 C C . ILE A 1 111 ? -5.479 -15.707 1.907 1.00 77.56 111 ILE A C 1
ATOM 876 O O . ILE A 1 111 ? -4.765 -16.388 1.175 1.00 77.56 111 ILE A O 1
ATOM 880 N N . GLU A 1 112 ? -6.273 -16.244 2.841 1.00 71.56 112 GLU A N 1
ATOM 881 C CA . GLU A 1 112 ? -6.357 -17.682 3.116 1.00 71.56 112 GLU A CA 1
ATOM 882 C C . GLU A 1 112 ? -7.044 -18.433 1.967 1.00 71.56 112 GLU A C 1
ATOM 884 O O . GLU A 1 112 ? -6.590 -19.509 1.582 1.00 71.56 112 GLU A O 1
ATOM 889 N N . GLU A 1 113 ? -8.102 -17.851 1.392 1.00 77.31 113 GLU A N 1
ATOM 890 C CA . GLU A 1 113 ? -8.808 -18.383 0.217 1.00 77.31 113 GLU A CA 1
ATOM 891 C C . GLU A 1 113 ? -7.911 -18.426 -1.028 1.00 77.31 113 GLU A C 1
ATOM 893 O O . GLU A 1 113 ? -7.969 -19.383 -1.798 1.00 77.31 113 GLU A O 1
ATOM 898 N N . GLU A 1 114 ? -7.028 -17.438 -1.196 1.00 72.75 114 GLU A N 1
ATOM 899 C CA . GLU A 1 114 ? -6.014 -17.415 -2.258 1.00 72.75 114 GLU A CA 1
ATOM 900 C C . GLU A 1 114 ? -4.819 -18.357 -1.971 1.00 72.75 114 GLU A C 1
ATOM 902 O O . GLU A 1 114 ? -3.873 -18.422 -2.754 1.00 72.75 114 GLU A O 1
ATOM 907 N N . GLY A 1 115 ? -4.849 -19.118 -0.867 1.00 65.50 115 GLY A N 1
ATOM 908 C CA . GLY A 1 115 ? -3.807 -20.081 -0.491 1.00 65.50 115 GLY A CA 1
ATOM 909 C C . GLY A 1 115 ? -2.527 -19.441 0.060 1.00 65.50 115 GLY A C 1
ATOM 910 O O . GLY A 1 115 ? -1.527 -20.129 0.286 1.00 65.50 115 GLY A O 1
ATOM 911 N N . CYS A 1 116 ? -2.549 -18.133 0.304 1.00 60.72 116 CYS A N 1
ATOM 912 C CA . CYS A 1 116 ? -1.431 -17.356 0.812 1.00 60.72 116 CYS A CA 1
ATOM 913 C C . CYS A 1 116 ? -1.476 -17.316 2.346 1.00 60.72 116 CYS A C 1
ATOM 915 O O . CYS A 1 116 ? -2.460 -16.899 2.951 1.00 60.72 116 CYS A O 1
ATOM 917 N N . LYS A 1 117 ? -0.394 -17.733 3.014 1.00 56.03 117 LYS A N 1
ATOM 918 C CA . LYS A 1 117 ? -0.317 -17.653 4.480 1.00 56.03 117 LYS A CA 1
ATOM 919 C C . LYS A 1 117 ? 0.014 -16.218 4.900 1.00 56.03 117 LYS A C 1
ATOM 921 O O . LYS A 1 117 ? 1.087 -15.737 4.536 1.00 56.03 117 LYS A O 1
ATOM 926 N N . PRO A 1 118 ? -0.845 -15.541 5.678 1.00 56.22 118 PRO A N 1
ATOM 927 C CA . PRO A 1 118 ? -0.513 -14.230 6.211 1.00 56.22 118 PRO A CA 1
ATOM 928 C C . PRO A 1 118 ? 0.661 -14.355 7.190 1.00 56.22 118 PRO A C 1
ATOM 930 O O . PRO A 1 118 ? 0.657 -15.216 8.073 1.00 56.22 118 PRO A O 1
ATOM 933 N N . THR A 1 119 ? 1.677 -13.506 7.035 1.00 53.72 119 THR A N 1
ATOM 934 C CA . THR A 1 119 ? 2.773 -13.372 8.009 1.00 53.72 119 THR A CA 1
ATOM 935 C C . THR A 1 119 ? 2.196 -12.923 9.351 1.00 53.72 119 THR A C 1
ATOM 937 O O . THR A 1 119 ? 1.236 -12.164 9.349 1.00 53.72 119 THR A O 1
ATOM 940 N N . LEU A 1 120 ? 2.738 -13.382 10.488 1.00 53.38 120 LEU A N 1
ATOM 941 C CA . LEU A 1 120 ? 2.243 -13.061 11.838 1.00 53.38 120 LEU A CA 1
ATOM 942 C C . LEU A 1 120 ? 1.924 -11.556 11.997 1.00 53.38 120 LEU A C 1
ATOM 944 O O . LEU A 1 120 ? 2.825 -10.726 12.080 1.00 53.38 120 LEU A O 1
ATOM 948 N N . ILE A 1 121 ? 0.634 -11.210 12.054 1.00 49.97 121 ILE A N 1
ATOM 949 C CA . ILE A 1 121 ? 0.147 -9.845 12.296 1.00 49.97 121 ILE A CA 1
ATOM 950 C C . ILE A 1 121 ? -0.330 -9.788 13.753 1.00 49.97 121 ILE A C 1
ATOM 952 O O . ILE A 1 121 ? -1.418 -10.272 14.067 1.00 49.97 121 ILE A O 1
ATOM 956 N N . SER A 1 122 ? 0.464 -9.212 14.662 1.00 43.22 122 SER A N 1
ATOM 957 C CA . SER A 1 122 ? -0.004 -8.904 16.023 1.00 43.22 122 SER A CA 1
ATOM 958 C C . SER A 1 122 ? -0.698 -7.542 16.021 1.00 43.22 122 SER A C 1
ATOM 960 O O . SER A 1 122 ? -0.041 -6.509 15.930 1.00 43.22 122 SER A O 1
ATOM 962 N N . ILE A 1 123 ? -2.033 -7.533 16.093 1.00 44.06 123 ILE A N 1
ATOM 963 C CA . ILE A 1 123 ? -2.839 -6.308 16.198 1.00 44.06 123 ILE A CA 1
ATOM 964 C C . ILE A 1 123 ? -3.065 -6.005 17.685 1.00 44.06 123 ILE A C 1
ATOM 966 O O . ILE A 1 123 ? -4.056 -6.426 18.280 1.00 44.06 123 ILE A O 1
ATOM 970 N N . ASN A 1 124 ? -2.131 -5.288 18.301 1.00 38.00 124 ASN A N 1
ATOM 971 C CA . ASN A 1 124 ? -2.277 -4.718 19.638 1.00 38.00 124 ASN A CA 1
ATOM 972 C C . ASN A 1 124 ? -2.780 -3.269 19.514 1.00 38.00 124 ASN A C 1
ATOM 974 O O . ASN A 1 124 ? -2.427 -2.555 18.578 1.00 38.00 124 ASN A O 1
ATOM 978 N N . GLY A 1 125 ? -3.629 -2.838 20.453 1.00 41.06 125 GLY A N 1
ATOM 979 C CA . GLY A 1 125 ? -4.391 -1.578 20.394 1.00 41.06 125 GLY A CA 1
ATOM 980 C C . GLY A 1 125 ? -3.581 -0.276 20.311 1.00 41.06 125 GLY A C 1
ATOM 981 O O . GLY A 1 125 ? -4.191 0.783 20.211 1.00 41.06 125 GLY A O 1
ATOM 982 N N . GLU A 1 126 ? -2.248 -0.343 20.305 1.00 37.81 126 GLU A N 1
ATOM 983 C CA . GLU A 1 126 ? -1.344 0.813 20.221 1.00 37.81 126 GLU A CA 1
ATOM 984 C C . GLU A 1 126 ? -0.381 0.790 19.017 1.00 37.81 126 GLU A C 1
ATOM 986 O O . GLU A 1 126 ? 0.446 1.685 18.872 1.00 37.81 126 GLU A O 1
ATOM 991 N N . GLY A 1 127 ? -0.498 -0.181 18.106 1.00 42.91 127 GLY A N 1
ATOM 992 C CA . GLY A 1 127 ? 0.340 -0.251 16.903 1.00 42.91 127 GLY A CA 1
ATOM 993 C C . GLY A 1 127 ? 0.884 -1.648 16.619 1.00 42.91 127 GLY A C 1
ATOM 994 O O . GLY A 1 127 ? 0.872 -2.525 17.480 1.00 42.91 127 GLY A O 1
ATOM 995 N N . LEU A 1 128 ? 1.333 -1.847 15.376 1.00 47.50 128 LEU A N 1
ATOM 996 C CA . LEU A 1 128 ? 1.725 -3.142 14.817 1.00 47.50 128 LEU A CA 1
ATOM 997 C C . LEU A 1 128 ? 3.253 -3.300 14.793 1.00 47.50 128 LEU A C 1
ATOM 999 O O . LEU A 1 128 ? 3.949 -2.470 14.207 1.00 47.50 128 LEU A O 1
ATOM 1003 N N . VAL A 1 129 ? 3.755 -4.383 15.392 1.00 40.12 129 VAL A N 1
ATOM 1004 C CA . VAL A 1 129 ? 5.130 -4.876 15.212 1.00 40.12 129 VAL A CA 1
ATOM 1005 C C . VAL A 1 129 ? 5.129 -5.951 14.125 1.00 40.12 129 VAL A C 1
ATOM 1007 O O . VAL A 1 129 ? 4.435 -6.959 14.243 1.00 40.12 129 VAL A O 1
ATOM 1010 N N . ALA A 1 130 ? 5.867 -5.707 13.042 1.00 37.84 130 ALA A N 1
ATOM 1011 C CA . ALA A 1 130 ? 6.157 -6.701 12.015 1.00 37.84 130 ALA A CA 1
ATOM 1012 C C . ALA A 1 130 ? 7.559 -7.247 12.296 1.00 37.84 130 ALA A C 1
ATOM 1014 O O . ALA A 1 130 ? 8.544 -6.550 12.052 1.00 37.84 130 ALA A O 1
ATOM 1015 N N . ASP A 1 131 ? 7.643 -8.454 12.854 1.00 30.73 131 ASP A N 1
ATOM 1016 C CA . ASP A 1 131 ? 8.928 -9.129 13.028 1.00 30.73 131 ASP A CA 1
ATOM 1017 C C . ASP A 1 131 ? 9.402 -9.639 11.665 1.00 30.73 131 ASP A C 1
ATOM 1019 O O . ASP A 1 131 ? 8.703 -10.389 10.978 1.00 30.73 131 ASP A O 1
ATOM 1023 N N . CYS A 1 132 ? 10.585 -9.188 11.261 1.00 38.12 132 CYS A N 1
ATOM 1024 C CA . CYS A 1 132 ? 11.273 -9.658 10.070 1.00 38.12 132 CYS A CA 1
ATOM 1025 C C . CYS A 1 132 ? 12.563 -10.312 10.568 1.00 38.12 132 CYS A C 1
ATOM 1027 O O . CYS A 1 132 ? 13.533 -9.590 10.709 1.00 38.12 132 CYS A O 1
ATOM 1029 N N . ASP A 1 133 ? 12.566 -11.605 10.911 1.00 30.78 133 ASP A N 1
ATOM 1030 C CA . ASP A 1 133 ? 13.756 -12.469 10.805 1.00 30.78 133 ASP A CA 1
ATOM 1031 C C . ASP A 1 133 ? 13.470 -13.940 11.162 1.00 30.78 133 ASP A C 1
ATOM 1033 O O . ASP A 1 133 ? 12.518 -14.283 11.865 1.00 30.78 133 ASP A O 1
ATOM 1037 N N . GLY A 1 134 ? 14.277 -14.823 10.569 1.00 38.78 134 GLY A N 1
ATOM 1038 C CA . GLY A 1 134 ? 14.099 -16.271 10.536 1.00 38.78 134 GLY A CA 1
ATOM 1039 C C . GLY A 1 134 ? 14.362 -17.017 11.852 1.00 38.78 134 GLY A C 1
ATOM 1040 O O . GLY A 1 134 ? 15.263 -16.701 12.613 1.00 38.78 134 GLY A O 1
ATOM 1041 N N . PHE A 1 135 ? 13.564 -18.071 12.045 1.00 36.00 135 PHE A N 1
ATOM 1042 C CA . PHE A 1 135 ? 13.773 -19.279 12.859 1.00 36.00 135 PHE A CA 1
ATOM 1043 C C . PHE A 1 135 ? 14.614 -19.162 14.150 1.00 36.00 135 PHE A C 1
ATOM 1045 O O . PHE A 1 135 ? 15.827 -19.344 14.132 1.00 36.00 135 PHE A O 1
ATOM 1052 N N . SER A 1 136 ? 13.958 -19.096 15.312 1.00 27.64 136 SER A N 1
ATOM 1053 C CA . SER A 1 136 ? 14.070 -20.156 16.334 1.00 27.64 136 SER A CA 1
ATOM 1054 C C . SER A 1 136 ? 13.022 -20.008 17.441 1.00 27.64 136 SER A C 1
ATOM 1056 O O . SER A 1 136 ? 12.551 -18.933 17.793 1.00 27.64 136 SER A O 1
ATOM 1058 N N . THR A 1 137 ? 12.613 -21.166 17.936 1.00 39.25 137 THR A N 1
ATOM 1059 C CA . THR A 1 137 ? 11.573 -21.443 18.920 1.00 39.25 137 THR A CA 1
ATOM 1060 C C . THR A 1 137 ? 11.719 -20.662 20.228 1.00 39.25 137 THR A C 1
ATOM 1062 O O . THR A 1 137 ? 12.700 -20.855 20.936 1.00 39.25 137 THR A O 1
ATOM 1065 N N . THR A 1 138 ? 10.685 -19.932 20.655 1.00 29.77 138 THR A N 1
ATOM 1066 C CA . THR A 1 138 ? 10.199 -19.996 22.046 1.00 29.77 138 THR A CA 1
ATOM 1067 C C . THR A 1 138 ? 8.706 -19.673 22.077 1.00 29.77 138 THR A C 1
ATOM 1069 O O . THR A 1 138 ? 8.232 -18.699 21.501 1.00 29.77 138 THR A O 1
ATOM 1072 N N . SER A 1 139 ? 7.957 -20.559 22.719 1.00 37.41 139 SER A N 1
ATOM 1073 C CA . SER A 1 139 ? 6.527 -20.475 22.976 1.00 37.41 139 SER A CA 1
ATOM 1074 C C . SER A 1 139 ? 6.125 -19.178 23.683 1.00 37.41 139 SER A C 1
ATOM 1076 O O . SER A 1 139 ? 6.608 -18.947 24.784 1.00 37.41 139 SER A O 1
ATOM 1078 N N . VAL A 1 140 ? 5.144 -18.450 23.146 1.00 34.47 140 VAL A N 1
ATOM 1079 C CA . VAL A 1 140 ? 3.887 -18.128 23.848 1.00 34.47 140 VAL A CA 1
ATOM 1080 C C . VAL A 1 140 ? 2.798 -18.008 22.782 1.00 34.47 140 VAL A C 1
ATOM 1082 O O . VAL A 1 140 ? 2.909 -17.244 21.827 1.00 34.47 140 VAL A O 1
ATOM 1085 N N . GLY A 1 141 ? 1.753 -18.823 22.908 1.00 35.97 141 GLY A N 1
ATOM 1086 C CA . GLY A 1 141 ? 0.647 -18.851 21.965 1.00 35.97 141 GLY A CA 1
ATOM 1087 C C . GLY A 1 141 ? -0.202 -17.585 22.027 1.00 35.97 141 GLY A C 1
ATOM 1088 O O . GLY A 1 141 ? -1.036 -17.454 22.913 1.00 35.97 141 GLY A O 1
ATOM 1089 N N . THR A 1 142 ? -0.070 -16.711 21.032 1.00 36.38 142 THR A N 1
ATOM 1090 C CA . THR A 1 142 ? -1.056 -15.665 20.714 1.00 36.38 142 THR A CA 1
ATOM 1091 C C . THR A 1 142 ? -1.004 -15.337 19.218 1.00 36.38 142 THR A C 1
ATOM 1093 O O . THR A 1 142 ? -0.405 -14.353 18.804 1.00 36.38 142 THR A O 1
ATOM 1096 N N . SER A 1 143 ? -1.602 -16.172 18.367 1.00 37.84 143 SER A N 1
ATOM 1097 C CA . SER A 1 143 ? -1.829 -15.806 16.949 1.00 37.84 143 SER A CA 1
ATOM 1098 C C . SER A 1 143 ? -3.194 -16.206 16.393 1.00 37.84 143 SER A C 1
ATOM 1100 O O . SER A 1 143 ? -3.596 -15.746 15.336 1.00 37.84 143 SER A O 1
ATOM 1102 N N . THR A 1 144 ? -3.985 -16.973 17.140 1.00 37.94 144 THR A N 1
ATOM 1103 C CA . THR A 1 144 ? -5.361 -17.348 16.765 1.00 37.94 144 THR A CA 1
ATOM 1104 C C . THR A 1 144 ? -6.398 -16.939 17.812 1.00 37.94 144 THR A C 1
ATOM 1106 O O . THR A 1 144 ? -7.605 -17.050 17.586 1.00 37.94 144 THR A O 1
ATOM 1109 N N . THR A 1 145 ? -5.960 -16.426 18.965 1.00 37.75 145 THR A N 1
ATOM 1110 C CA . THR A 1 145 ? -6.843 -16.114 20.092 1.00 37.75 145 THR A CA 1
ATOM 1111 C C . THR A 1 145 ? -7.645 -14.832 19.894 1.00 37.75 145 THR A C 1
ATOM 1113 O O . THR A 1 145 ? -8.742 -14.757 20.431 1.00 37.75 145 THR A O 1
ATOM 1116 N N . TRP A 1 146 ? -7.204 -13.864 19.084 1.00 38.91 146 TRP A N 1
ATOM 1117 C CA . TRP A 1 146 ? -7.974 -12.626 18.873 1.00 38.91 146 TRP A CA 1
ATOM 1118 C C . TRP A 1 146 ? -9.181 -12.835 17.940 1.00 38.91 146 TRP A C 1
ATOM 1120 O O 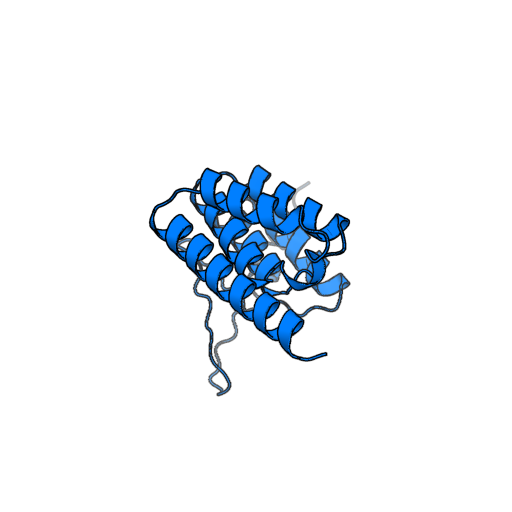. TRP A 1 146 ? -10.310 -12.515 18.316 1.00 38.91 146 TRP A O 1
ATOM 1130 N N . CYS A 1 147 ? -8.979 -13.499 16.792 1.00 40.03 147 CYS A N 1
ATOM 1131 C CA . CYS A 1 147 ? -10.063 -13.863 15.868 1.00 40.03 147 CYS A CA 1
ATOM 1132 C C . CYS A 1 147 ? -11.092 -14.818 16.499 1.00 40.03 147 CYS A C 1
ATOM 1134 O O . CYS A 1 147 ? -12.273 -14.707 16.189 1.00 40.03 147 CYS A O 1
ATOM 1136 N N . ARG A 1 148 ? -10.700 -15.710 17.428 1.00 31.69 148 ARG A N 1
ATOM 1137 C CA . ARG A 1 148 ? -11.668 -16.543 18.174 1.00 31.69 148 ARG A CA 1
ATOM 1138 C C . ARG A 1 148 ? -12.336 -15.826 19.349 1.00 31.69 148 ARG A C 1
ATOM 1140 O O . ARG A 1 148 ? -13.507 -16.079 19.606 1.00 31.69 148 ARG A O 1
ATOM 1147 N N . ARG A 1 149 ? -11.637 -14.949 20.075 1.00 31.73 149 ARG A N 1
ATOM 1148 C CA . ARG A 1 149 ? -12.157 -14.369 21.328 1.00 31.73 149 ARG A CA 1
ATOM 1149 C C . ARG A 1 149 ? -13.103 -13.186 21.109 1.00 31.73 149 ARG A C 1
ATOM 1151 O O . ARG A 1 149 ? -13.969 -12.974 21.947 1.00 31.73 149 ARG A O 1
ATOM 1158 N N . HIS A 1 150 ? -13.015 -12.481 19.977 1.00 31.00 150 HIS A N 1
ATOM 1159 C CA . HIS A 1 150 ? -13.950 -11.392 19.655 1.00 31.00 150 HIS A CA 1
ATOM 1160 C C . HIS A 1 150 ? -15.172 -11.834 18.821 1.00 31.00 150 HIS A C 1
ATOM 1162 O O . HIS A 1 150 ? -16.168 -11.112 18.771 1.00 31.00 150 HIS A O 1
ATOM 1168 N N . LEU A 1 151 ? -15.133 -13.028 18.210 1.00 36.84 151 LEU A N 1
ATOM 1169 C CA . LEU A 1 151 ? -16.270 -13.604 17.474 1.00 36.84 151 LEU A CA 1
ATOM 1170 C C . LEU A 1 151 ? -17.359 -14.173 18.404 1.00 36.84 151 LEU A C 1
ATOM 1172 O O . LEU A 1 151 ? -18.504 -14.306 17.992 1.00 36.84 151 LEU A O 1
ATOM 1176 N N . VAL A 1 152 ? -17.026 -14.473 19.665 1.00 39.34 152 VAL A N 1
ATOM 1177 C CA . VAL A 1 152 ? -17.981 -15.010 20.656 1.00 39.34 152 VAL A CA 1
ATOM 1178 C C . VAL A 1 152 ? -18.788 -13.904 21.357 1.00 39.34 152 VAL A C 1
ATOM 1180 O O . VAL A 1 152 ? -19.849 -14.181 21.903 1.00 39.34 152 VAL A O 1
ATOM 1183 N N . LEU A 1 153 ? -18.357 -12.637 21.312 1.00 36.34 153 LEU A N 1
ATOM 1184 C CA . LEU A 1 153 ? -18.990 -11.559 22.092 1.00 36.34 153 LEU A CA 1
ATOM 1185 C C . LEU A 1 153 ? -20.052 -10.732 21.340 1.00 36.34 153 LEU A C 1
ATOM 1187 O O . LEU A 1 153 ? -20.648 -9.845 21.939 1.00 36.34 153 LEU A O 1
ATOM 1191 N N . HIS A 1 154 ? -20.340 -11.022 20.065 1.00 35.38 154 HIS A N 1
ATOM 1192 C CA . HIS A 1 154 ? -21.397 -10.331 19.301 1.00 35.38 154 HIS A CA 1
ATOM 1193 C C . HIS A 1 154 ? -22.301 -11.276 18.485 1.00 35.38 154 HIS A C 1
ATOM 1195 O O . HIS A 1 154 ? -22.805 -10.905 17.428 1.00 35.38 154 HIS A O 1
ATOM 1201 N N . GLY A 1 155 ? -22.521 -12.499 18.974 1.00 32.84 155 GLY A N 1
ATOM 1202 C CA . GLY A 1 155 ? -23.371 -13.501 18.322 1.00 32.84 155 GLY A CA 1
ATOM 1203 C C . GLY A 1 155 ? -24.269 -14.258 19.299 1.00 32.84 155 GLY A C 1
ATOM 1204 O O . GLY A 1 155 ? -24.214 -15.481 19.341 1.00 32.84 155 GLY A O 1
ATOM 1205 N N . GLY A 1 156 ? -25.058 -13.548 20.109 1.00 35.84 156 GLY A N 1
ATOM 1206 C CA . GLY A 1 156 ? -26.026 -14.167 21.020 1.00 35.84 156 GLY A CA 1
ATOM 1207 C C . GLY A 1 156 ? -26.728 -13.142 21.905 1.00 35.84 156 GLY A C 1
ATOM 1208 O O . GLY A 1 156 ? -26.291 -12.885 23.021 1.00 35.84 156 GLY A O 1
ATOM 1209 N N . GLY A 1 157 ? -27.792 -12.534 21.389 1.00 38.25 157 GLY A N 1
ATOM 1210 C CA . GLY A 1 157 ? -28.626 -11.578 22.112 1.00 38.25 157 GLY A CA 1
ATOM 1211 C C . GLY A 1 157 ? -29.789 -11.132 21.235 1.00 38.25 157 GLY A C 1
ATOM 1212 O O . GLY A 1 157 ? -29.662 -10.155 20.500 1.00 38.25 157 GLY A O 1
ATOM 1213 N N . GLY A 1 158 ? -30.874 -11.901 21.291 1.00 32.62 158 GLY A N 1
ATOM 1214 C CA . GLY A 1 158 ? -32.139 -11.707 20.587 1.00 32.62 158 GLY A CA 1
ATOM 1215 C C . GLY A 1 158 ? -33.043 -12.891 20.864 1.00 32.62 158 GLY A C 1
ATOM 1216 O O . GLY A 1 158 ? -32.662 -13.992 20.412 1.00 32.62 158 GLY A O 1
#

InterPro domains:
  IPR002885 Pentatricopeptide repeat [PF13812] (73-124)
  IPR002885 Pentatricopeptide repeat [PS51375] (84-118)
  IPR002885 Pentatricopeptide repeat [TIGR00756] (86-119)
  IPR011990 Tetratricopeptide-like helical domain superfamily [G3DSA:1.25.40.10] (4-130)